Protein AF-A0A397EPQ2-F1 (afdb_monomer_lite)

Sequence (170 aa):
MNAVYVQVQGRLKLSKTKAWKLFLSDPTTRFKYESKCVTNRIGTISVLDAQFTVKCQAVLDAFPSVPPSRNIHMAMKTALSYIHTITPQTFSTLGEAYFSLVLPLLLVWPDADASSLVEAYVTLLAIVPRPRFVDEAFVSRVVDLLNTVDASYATSLVTLFPSEVPNVLK

pLDDT: mean 82.54, std 14.98, range [32.94, 96.94]

Radius of gyration: 20.19 Å; chains: 1; bounding box: 38×69×52 Å

Organism: Aphanomyces astaci (NCBI:txid112090)

Structure (mmCIF, N/CA/C/O backbone):
data_AF-A0A397EPQ2-F1
#
_entry.id   AF-A0A397EPQ2-F1
#
loop_
_atom_site.group_PDB
_atom_site.id
_atom_site.type_symbol
_atom_site.label_atom_id
_atom_site.label_alt_id
_atom_site.label_comp_id
_atom_site.label_asym_id
_atom_site.label_entity_id
_atom_site.label_seq_id
_atom_site.pdbx_PDB_ins_code
_atom_site.Cartn_x
_atom_site.Cartn_y
_atom_site.Cartn_z
_atom_site.occupancy
_atom_site.B_iso_or_equiv
_atom_site.auth_seq_id
_atom_site.auth_comp_id
_atom_site.auth_asym_id
_atom_site.auth_atom_id
_atom_site.pdbx_PDB_model_num
ATOM 1 N N . MET A 1 1 ? -8.619 -29.758 26.861 1.00 52.03 1 MET A N 1
ATOM 2 C CA . MET A 1 1 ? -9.351 -28.664 26.176 1.00 52.03 1 MET A CA 1
ATOM 3 C C . MET A 1 1 ? -8.496 -27.787 25.243 1.00 52.03 1 MET A C 1
ATOM 5 O O . MET A 1 1 ? -9.080 -27.115 24.407 1.00 52.03 1 MET A O 1
ATOM 9 N N . ASN A 1 2 ? -7.153 -27.825 25.274 1.00 60.16 2 ASN A N 1
ATOM 10 C CA . ASN A 1 2 ? -6.316 -26.902 24.478 1.00 60.16 2 ASN A CA 1
ATOM 11 C C . ASN A 1 2 ? -6.134 -27.248 22.986 1.00 60.16 2 ASN A C 1
ATOM 13 O O . ASN A 1 2 ? -6.030 -26.341 22.168 1.00 60.16 2 ASN A O 1
ATOM 17 N N . ALA A 1 3 ? -6.130 -28.526 22.593 1.00 55.72 3 ALA A N 1
ATOM 18 C CA . ALA A 1 3 ? -5.832 -28.902 21.203 1.00 55.72 3 ALA A CA 1
ATOM 19 C C . ALA A 1 3 ? -6.932 -28.479 20.209 1.00 55.72 3 ALA A C 1
ATOM 21 O O . ALA A 1 3 ? -6.640 -27.942 19.143 1.00 55.72 3 ALA A O 1
ATOM 22 N N . VAL A 1 4 ? -8.203 -28.648 20.588 1.00 59.84 4 VAL A N 1
ATOM 23 C CA . VAL A 1 4 ? -9.353 -28.286 19.741 1.00 59.84 4 VAL A CA 1
ATOM 24 C C . VAL A 1 4 ? -9.436 -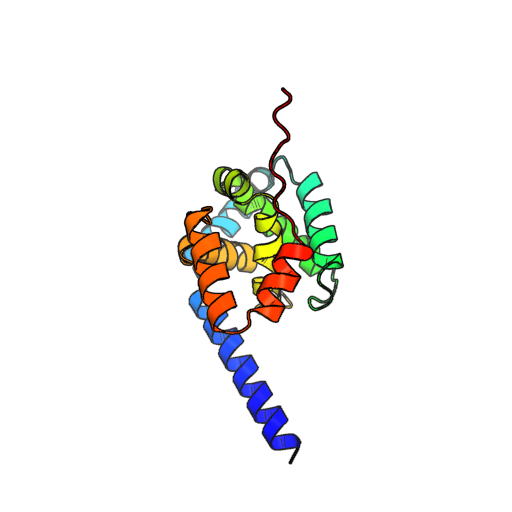26.770 19.554 1.00 59.84 4 VAL A C 1
ATOM 26 O O . VAL A 1 4 ? -9.664 -26.303 18.443 1.00 59.84 4 VAL A O 1
ATOM 29 N N . TYR A 1 5 ? -9.175 -25.991 20.607 1.00 50.09 5 TYR A N 1
ATOM 30 C CA . TYR A 1 5 ? -9.195 -24.531 20.530 1.00 50.09 5 TYR A CA 1
ATOM 31 C C . TYR A 1 5 ? -8.078 -23.990 19.628 1.00 50.09 5 TYR A C 1
ATOM 33 O O . TYR A 1 5 ? -8.338 -23.163 18.758 1.00 50.09 5 TYR A O 1
ATOM 41 N N . VAL A 1 6 ? -6.854 -24.518 19.753 1.00 60.81 6 VAL A N 1
ATOM 42 C CA . VAL A 1 6 ? -5.719 -24.148 18.887 1.00 60.81 6 VAL A CA 1
ATOM 43 C C . VAL A 1 6 ? -5.985 -24.528 17.427 1.00 60.81 6 VAL A C 1
ATOM 45 O O . VAL A 1 6 ? -5.704 -23.745 16.522 1.00 60.81 6 VAL A O 1
ATOM 48 N N . GLN A 1 7 ? -6.596 -25.688 17.178 1.00 51.53 7 GLN A N 1
ATOM 49 C CA . GLN A 1 7 ? -6.925 -26.146 15.828 1.00 51.53 7 GLN A CA 1
ATOM 50 C C . GLN A 1 7 ? -8.049 -25.317 15.182 1.00 51.53 7 GLN A C 1
ATOM 52 O O . GLN A 1 7 ? -7.978 -25.003 13.992 1.00 51.53 7 GLN A O 1
ATOM 57 N N . VAL A 1 8 ? -9.062 -24.911 15.954 1.00 56.16 8 VAL A N 1
ATOM 58 C CA . VAL A 1 8 ? -10.142 -24.024 15.492 1.00 56.16 8 VAL A CA 1
ATOM 59 C C . VAL A 1 8 ? -9.617 -22.606 15.241 1.00 56.16 8 VAL A C 1
ATOM 61 O O . VAL A 1 8 ? -9.881 -22.046 14.179 1.00 56.16 8 VAL A O 1
ATOM 64 N N . GLN A 1 9 ? -8.801 -22.053 16.144 1.00 54.59 9 GLN A N 1
ATOM 65 C CA . GLN A 1 9 ? -8.137 -20.755 15.961 1.00 54.59 9 GLN A CA 1
ATOM 66 C C . GLN A 1 9 ? -7.198 -20.762 14.745 1.00 54.59 9 GLN A C 1
ATOM 68 O O . GLN A 1 9 ? -7.219 -19.830 13.943 1.00 54.59 9 GLN A O 1
ATOM 73 N N . GLY A 1 10 ? -6.438 -21.843 14.542 1.00 58.75 10 GLY A N 1
ATOM 74 C CA . GLY A 1 10 ? -5.593 -22.032 13.363 1.00 58.75 10 GLY A CA 1
ATOM 75 C C . GLY A 1 10 ? -6.399 -22.063 12.061 1.00 58.75 10 GLY A C 1
ATOM 76 O O . GLY A 1 10 ? -6.058 -21.361 11.110 1.00 58.75 10 GLY A O 1
ATOM 77 N N . ARG A 1 11 ? -7.517 -22.802 12.024 1.00 52.69 11 ARG A N 1
ATOM 78 C CA . ARG A 1 11 ? -8.421 -22.851 10.858 1.00 52.69 11 ARG A CA 1
ATOM 79 C C . ARG A 1 11 ? -9.083 -21.503 10.565 1.00 52.69 11 ARG A C 1
ATOM 81 O O . ARG A 1 11 ? -9.160 -21.120 9.401 1.00 52.69 11 ARG A O 1
ATOM 88 N N . LEU A 1 12 ? -9.506 -20.771 11.596 1.00 55.53 12 LEU A N 1
ATOM 89 C CA . LEU A 1 12 ? -10.085 -19.429 11.462 1.00 55.53 12 LEU A CA 1
ATOM 90 C C . LEU A 1 12 ? -9.051 -18.390 11.008 1.00 55.53 12 LEU A C 1
ATOM 92 O O . LEU A 1 12 ? -9.370 -17.507 10.216 1.00 55.53 12 LEU A O 1
ATOM 96 N N . LYS A 1 13 ? -7.801 -18.487 11.471 1.00 58.72 13 LYS A N 1
ATOM 97 C CA . LYS A 1 13 ? -6.707 -17.618 11.015 1.00 58.72 13 LYS A CA 1
ATOM 98 C C . LYS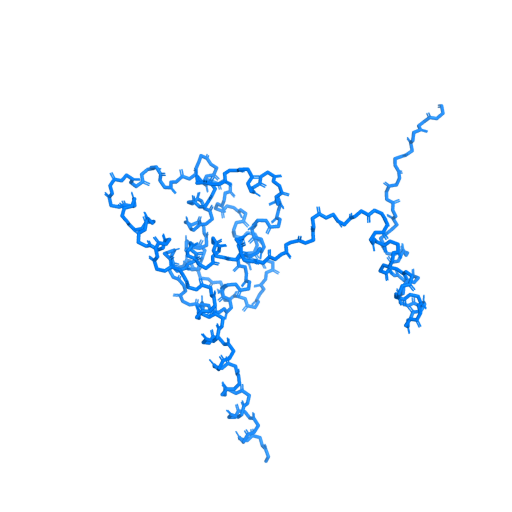 A 1 13 ? -6.378 -17.885 9.542 1.00 58.72 13 LYS A C 1
ATOM 100 O O . LYS A 1 13 ? -6.289 -16.947 8.757 1.00 58.72 13 LYS A O 1
ATOM 105 N N . LEU A 1 14 ? -6.308 -19.159 9.148 1.00 60.06 14 LEU A N 1
ATOM 106 C CA . LEU A 1 14 ? -6.077 -19.577 7.761 1.00 60.06 14 LEU A CA 1
ATOM 107 C C . LEU A 1 14 ? -7.221 -19.178 6.814 1.00 60.06 14 LEU A C 1
ATOM 109 O O . LEU A 1 14 ? -6.950 -18.798 5.674 1.00 60.06 14 LEU A O 1
ATOM 113 N N . SER A 1 15 ? -8.483 -19.239 7.256 1.00 65.75 15 SER A N 1
ATOM 114 C CA . SER A 1 15 ? -9.622 -18.817 6.429 1.00 65.75 15 SER A CA 1
ATOM 115 C C . SER A 1 15 ? -9.648 -17.302 6.222 1.00 65.75 15 SER A C 1
ATOM 117 O O . SER A 1 15 ? -9.864 -16.849 5.099 1.00 65.75 15 SER A O 1
ATOM 119 N N . LYS A 1 16 ? -9.332 -16.520 7.263 1.00 69.38 16 LYS A N 1
ATOM 120 C CA . LYS A 1 16 ? -9.242 -15.055 7.185 1.00 69.38 16 LYS A CA 1
ATOM 121 C C . LYS A 1 16 ? -8.132 -14.598 6.244 1.00 69.38 16 LYS A C 1
ATOM 123 O O . LYS A 1 16 ? -8.388 -13.767 5.380 1.00 69.38 16 LYS A O 1
ATOM 128 N N . THR A 1 17 ? -6.929 -15.166 6.350 1.00 81.50 17 THR A N 1
ATOM 129 C CA . THR A 1 17 ? -5.825 -14.830 5.437 1.00 81.50 17 THR A CA 1
ATOM 130 C C . THR A 1 17 ? -6.203 -15.121 3.986 1.00 81.50 17 THR A C 1
ATOM 132 O O . THR A 1 17 ? -6.014 -14.267 3.130 1.00 81.50 17 THR A O 1
ATOM 135 N N . LYS A 1 18 ? -6.798 -16.285 3.691 1.00 84.12 18 LYS A N 1
ATOM 136 C CA . LYS A 1 18 ? -7.229 -16.631 2.324 1.00 84.12 18 LYS A CA 1
ATOM 137 C C . LYS A 1 18 ? -8.305 -15.688 1.779 1.00 84.12 18 LYS A C 1
ATOM 139 O O . LYS A 1 18 ? -8.225 -15.314 0.614 1.00 84.12 18 LYS A O 1
ATOM 144 N N . ALA A 1 19 ? -9.267 -15.287 2.608 1.00 86.50 19 ALA A N 1
ATOM 145 C CA . ALA A 1 19 ? -10.302 -14.335 2.213 1.00 86.50 19 ALA A CA 1
ATOM 146 C C . ALA A 1 19 ? -9.707 -12.963 1.860 1.00 86.50 19 ALA A C 1
ATOM 148 O O . ALA A 1 19 ? -10.036 -12.411 0.815 1.00 86.50 19 ALA A O 1
ATOM 149 N N . TRP A 1 20 ? -8.773 -12.457 2.672 1.00 88.62 20 TRP A N 1
ATOM 150 C CA . TRP A 1 20 ? -8.065 -11.208 2.374 1.00 88.62 20 TRP A CA 1
ATOM 151 C C . TRP A 1 20 ? -7.222 -11.298 1.107 1.00 88.62 20 TRP A C 1
ATOM 153 O O . TRP A 1 20 ? -7.240 -10.365 0.310 1.00 88.62 20 TRP A O 1
ATOM 163 N N . LYS A 1 21 ? -6.534 -12.427 0.884 1.00 90.31 21 LYS A N 1
ATOM 164 C CA . LYS A 1 21 ? -5.798 -12.652 -0.365 1.00 90.31 21 LYS A CA 1
ATOM 165 C C . LYS A 1 21 ? -6.721 -12.563 -1.571 1.00 90.31 21 LYS A C 1
ATOM 167 O O . LYS A 1 21 ? -6.404 -11.838 -2.502 1.00 90.31 21 LYS A O 1
ATOM 172 N N . LEU A 1 22 ? -7.866 -13.242 -1.535 1.00 89.31 22 LEU A N 1
ATOM 173 C CA . LEU A 1 22 ? -8.844 -13.200 -2.622 1.00 89.31 22 LEU A CA 1
ATOM 174 C C . LEU A 1 22 ? -9.411 -11.788 -2.832 1.00 89.31 22 LEU A C 1
ATOM 176 O O . LEU A 1 22 ? -9.499 -11.335 -3.965 1.00 89.31 22 LEU A O 1
ATOM 180 N N . PHE A 1 23 ? -9.762 -11.094 -1.748 1.00 89.62 23 PHE A N 1
ATOM 181 C CA . PHE A 1 23 ? -10.348 -9.752 -1.793 1.00 89.62 23 PHE A CA 1
ATOM 182 C C . PHE A 1 23 ? -9.397 -8.691 -2.364 1.00 89.62 23 PHE A C 1
ATOM 184 O O . PHE A 1 23 ? -9.840 -7.765 -3.032 1.00 89.62 23 PHE A O 1
ATOM 191 N N . LEU A 1 24 ? -8.097 -8.823 -2.091 1.00 91.62 24 LEU A N 1
ATOM 192 C CA . LEU A 1 24 ? -7.068 -7.867 -2.507 1.00 91.62 24 LEU A CA 1
ATOM 193 C C . LEU A 1 24 ? -6.304 -8.303 -3.768 1.00 91.62 24 LEU A C 1
ATOM 195 O O . LEU A 1 24 ? -5.330 -7.650 -4.133 1.00 91.62 24 LEU A O 1
ATOM 199 N N . SER A 1 25 ? -6.702 -9.405 -4.408 1.00 89.38 25 SER A N 1
ATOM 200 C CA . SER A 1 25 ? -6.087 -9.846 -5.662 1.00 89.38 25 SER A CA 1
ATOM 201 C C . SER A 1 25 ? -6.671 -9.076 -6.848 1.00 89.38 25 SER A C 1
ATOM 203 O O . SER A 1 25 ? -7.881 -9.059 -7.058 1.00 89.38 25 SER A O 1
ATOM 205 N N . ASP A 1 26 ? -5.788 -8.522 -7.666 1.00 91.62 26 ASP A N 1
ATOM 206 C CA . ASP A 1 26 ? -6.045 -7.989 -8.998 1.00 91.62 26 ASP A CA 1
ATOM 207 C C . ASP A 1 26 ? -4.892 -8.414 -9.933 1.00 91.62 26 ASP A C 1
ATOM 209 O O . ASP A 1 26 ? -3.891 -7.694 -10.092 1.00 91.62 26 ASP A O 1
ATOM 213 N N . PRO A 1 27 ? -5.030 -9.574 -10.606 1.00 91.06 27 PRO A N 1
ATOM 214 C CA . PRO A 1 27 ? -3.998 -10.103 -11.492 1.00 91.06 27 PRO A CA 1
ATOM 215 C C . PRO A 1 27 ? -3.592 -9.129 -12.603 1.00 91.06 27 PRO A C 1
ATOM 217 O O . PRO A 1 27 ? -2.461 -9.177 -13.088 1.00 91.06 27 PRO A O 1
ATOM 220 N N . THR A 1 28 ? -4.488 -8.214 -12.989 1.00 94.00 28 THR A N 1
ATOM 221 C CA . THR A 1 28 ? -4.215 -7.197 -14.009 1.00 94.00 28 THR A CA 1
ATOM 222 C C . THR A 1 28 ? -3.153 -6.216 -13.529 1.00 94.00 28 THR A C 1
ATOM 224 O O . THR A 1 28 ? -2.231 -5.880 -14.276 1.00 94.00 28 THR A O 1
ATOM 227 N N . THR A 1 29 ? -3.260 -5.754 -12.282 1.00 93.50 29 THR A N 1
ATOM 228 C CA . THR A 1 29 ? -2.269 -4.862 -11.673 1.00 93.50 29 THR A CA 1
ATOM 229 C C . THR A 1 29 ? -0.928 -5.566 -11.511 1.00 93.50 29 THR A C 1
ATOM 231 O O . THR A 1 29 ? 0.102 -4.992 -11.877 1.00 93.50 29 THR A O 1
ATOM 234 N N . ARG A 1 30 ? -0.931 -6.826 -11.055 1.00 93.62 30 ARG A N 1
ATOM 235 C CA . ARG A 1 30 ? 0.295 -7.630 -10.957 1.00 93.62 30 ARG A CA 1
ATOM 236 C C . ARG A 1 30 ? 0.997 -7.752 -12.312 1.00 93.62 30 ARG A C 1
ATOM 238 O O . ARG A 1 30 ? 2.172 -7.411 -12.428 1.00 93.62 30 ARG A O 1
ATOM 245 N N . PHE A 1 31 ? 0.261 -8.150 -13.349 1.00 94.94 31 PHE A N 1
ATOM 246 C CA . PHE A 1 31 ? 0.807 -8.312 -14.696 1.00 94.94 31 PHE A CA 1
ATOM 247 C C . PHE A 1 31 ? 1.377 -7.003 -15.262 1.00 94.94 31 PHE A C 1
ATOM 249 O O . PHE A 1 31 ? 2.448 -6.998 -15.872 1.00 94.94 31 PHE A O 1
ATOM 256 N N . LYS A 1 32 ? 0.692 -5.871 -15.040 1.00 94.44 32 LYS A N 1
ATOM 257 C CA . LYS A 1 32 ? 1.175 -4.542 -15.455 1.00 94.44 32 LYS A CA 1
ATOM 258 C C . LYS A 1 32 ? 2.500 -4.182 -14.789 1.00 94.44 32 LYS A C 1
ATOM 260 O O . LYS A 1 32 ? 3.390 -3.661 -15.463 1.00 94.44 32 LYS A O 1
ATOM 265 N N . TYR A 1 33 ? 2.630 -4.447 -13.491 1.00 95.94 33 TYR A N 1
ATOM 266 C CA . TYR A 1 33 ? 3.869 -4.212 -12.756 1.00 95.94 33 TYR A CA 1
ATOM 267 C C . TYR A 1 33 ? 5.014 -5.072 -13.300 1.00 95.94 33 TYR A C 1
ATOM 269 O O . TYR A 1 33 ? 6.043 -4.532 -13.705 1.00 95.94 33 TYR A O 1
ATOM 277 N N . GLU A 1 34 ? 4.809 -6.386 -13.393 1.00 95.81 34 GLU A N 1
ATOM 278 C CA . GLU A 1 34 ? 5.831 -7.335 -13.848 1.00 95.81 34 GLU A CA 1
ATOM 279 C C . GLU A 1 34 ? 6.289 -7.040 -15.277 1.00 95.81 34 GLU A C 1
ATOM 281 O O . GLU A 1 34 ? 7.489 -6.959 -15.544 1.00 95.81 34 GLU A O 1
ATOM 286 N N . SER A 1 35 ? 5.341 -6.763 -16.178 1.00 95.31 35 SER A N 1
ATOM 287 C CA . SER A 1 35 ? 5.643 -6.347 -17.551 1.00 95.31 35 SER A CA 1
ATOM 288 C C . SER A 1 35 ? 6.517 -5.094 -17.570 1.00 95.31 35 SER A C 1
ATOM 290 O O . SER A 1 35 ? 7.507 -5.030 -18.298 1.00 95.31 35 SER A O 1
ATOM 292 N N . LYS A 1 36 ? 6.202 -4.103 -16.725 1.00 94.06 36 LYS A N 1
ATOM 293 C CA . LYS A 1 36 ? 6.964 -2.854 -16.662 1.00 94.06 36 LYS A CA 1
ATOM 294 C C . LYS A 1 36 ? 8.360 -3.051 -16.076 1.00 94.06 36 LYS A C 1
ATOM 296 O O . LYS A 1 36 ? 9.296 -2.414 -16.553 1.00 94.06 36 LYS A O 1
ATOM 301 N N . CYS A 1 37 ? 8.529 -3.957 -15.112 1.00 93.94 37 CYS A N 1
ATOM 302 C CA . CYS A 1 37 ? 9.848 -4.343 -14.611 1.00 93.94 37 CYS A CA 1
ATOM 303 C C . CYS A 1 37 ? 10.737 -4.940 -15.708 1.00 93.94 37 CYS A C 1
ATOM 305 O O . CYS A 1 37 ? 11.933 -4.650 -15.726 1.00 93.94 37 CYS A O 1
ATOM 307 N N . VAL A 1 38 ? 10.162 -5.728 -16.622 1.00 94.25 38 VAL A N 1
ATOM 308 C CA . VAL A 1 38 ? 10.889 -6.309 -17.762 1.00 94.25 38 VAL A CA 1
ATOM 309 C C . VAL A 1 38 ? 11.249 -5.237 -18.792 1.00 94.25 38 VAL A C 1
ATOM 311 O O . VAL A 1 38 ? 12.387 -5.184 -19.249 1.00 94.25 38 VAL A O 1
ATOM 314 N N . THR A 1 39 ? 10.308 -4.358 -19.146 1.00 93.62 39 THR A N 1
ATOM 315 C CA . THR A 1 39 ? 10.510 -3.394 -20.242 1.00 93.62 39 THR A CA 1
ATOM 316 C C . THR A 1 39 ? 11.273 -2.134 -19.834 1.00 93.62 39 THR A C 1
ATOM 318 O O . THR A 1 39 ? 11.995 -1.561 -20.642 1.00 93.62 39 THR A O 1
ATOM 321 N N . ASN A 1 40 ? 11.086 -1.648 -18.604 1.00 92.06 40 ASN A N 1
ATOM 322 C CA . ASN A 1 40 ? 11.719 -0.429 -18.101 1.00 92.06 40 ASN A CA 1
ATOM 323 C C . ASN A 1 40 ? 11.827 -0.465 -16.571 1.00 92.06 40 ASN A C 1
ATOM 325 O O . ASN A 1 40 ? 11.063 0.184 -15.852 1.00 92.06 40 ASN A O 1
ATOM 329 N N . ARG A 1 41 ? 12.823 -1.201 -16.076 1.00 89.81 41 ARG A N 1
ATOM 330 C CA . ARG A 1 41 ? 13.074 -1.338 -14.638 1.00 89.81 41 ARG A CA 1
ATOM 331 C C . ARG A 1 41 ? 13.300 0.003 -13.937 1.00 89.81 41 ARG A C 1
ATOM 333 O O . ARG A 1 41 ? 12.775 0.205 -12.848 1.00 89.81 41 ARG A O 1
ATOM 340 N N . ILE A 1 42 ? 14.045 0.926 -14.547 1.00 91.19 42 ILE A N 1
ATOM 341 C CA . ILE A 1 42 ? 14.341 2.238 -13.945 1.00 91.19 42 ILE A CA 1
ATOM 342 C C . ILE A 1 42 ? 13.047 3.033 -13.740 1.00 91.19 42 ILE A C 1
ATOM 344 O O . ILE A 1 42 ? 12.841 3.608 -12.677 1.00 91.19 42 ILE A O 1
ATOM 348 N N . GLY A 1 43 ? 12.119 2.972 -14.699 1.00 88.88 43 GLY A N 1
ATOM 349 C CA . GLY A 1 43 ? 10.803 3.607 -14.601 1.00 88.88 43 GLY A CA 1
ATOM 350 C C . GLY A 1 43 ? 9.852 2.994 -13.565 1.00 88.88 43 GLY A C 1
ATOM 351 O O . GLY A 1 43 ? 8.708 3.434 -13.479 1.00 88.88 43 GLY A O 1
ATOM 352 N N . THR A 1 44 ? 10.289 1.982 -12.807 1.00 91.94 44 THR A N 1
ATOM 353 C CA . THR A 1 44 ? 9.552 1.435 -11.653 1.00 91.94 44 THR A CA 1
ATOM 354 C C . THR A 1 44 ? 10.086 1.925 -10.308 1.00 91.94 44 THR A C 1
ATOM 356 O O . THR A 1 44 ? 9.518 1.595 -9.271 1.00 91.94 44 THR A O 1
ATOM 359 N N . ILE A 1 45 ? 11.170 2.703 -10.320 1.00 94.38 45 ILE A N 1
ATOM 360 C CA . ILE A 1 45 ? 11.846 3.191 -9.122 1.00 94.38 45 ILE A CA 1
ATOM 361 C C . ILE A 1 45 ? 11.457 4.651 -8.908 1.00 94.38 45 ILE A C 1
ATOM 363 O O . ILE A 1 45 ? 11.587 5.488 -9.801 1.00 94.38 45 ILE A O 1
ATOM 367 N N . SER A 1 46 ? 10.973 4.958 -7.709 1.00 95.38 46 SER A N 1
ATOM 368 C CA . SER A 1 46 ? 10.664 6.321 -7.298 1.00 95.38 46 SER A CA 1
ATOM 369 C C . SER A 1 46 ? 11.915 7.198 -7.271 1.00 95.38 46 SER A C 1
ATOM 371 O O . SER A 1 46 ? 12.979 6.777 -6.823 1.00 95.38 46 SER A O 1
ATOM 373 N N . VAL A 1 47 ? 11.761 8.477 -7.618 1.00 93.94 47 VAL A N 1
ATOM 374 C CA . VAL A 1 47 ? 12.791 9.503 -7.370 1.00 93.94 47 VAL A CA 1
ATOM 375 C C . VAL A 1 47 ? 13.116 9.667 -5.876 1.00 93.94 47 VAL A C 1
ATOM 377 O O . VAL A 1 47 ? 14.165 10.194 -5.525 1.00 93.94 47 VAL A O 1
ATOM 380 N N . LEU A 1 48 ? 12.238 9.181 -4.992 1.00 94.44 48 LEU A N 1
ATOM 381 C CA . LEU A 1 48 ? 12.397 9.193 -3.539 1.00 94.44 48 LEU A CA 1
ATOM 382 C C . LEU A 1 48 ? 12.873 7.839 -2.971 1.00 94.44 48 LEU A C 1
ATOM 384 O O . LEU A 1 48 ? 12.758 7.622 -1.768 1.00 94.44 48 LEU A O 1
ATOM 388 N N . ASP A 1 49 ? 13.405 6.911 -3.781 1.00 93.19 49 ASP A N 1
ATOM 389 C CA . ASP A 1 49 ? 13.724 5.533 -3.339 1.00 93.19 49 ASP A CA 1
ATOM 390 C C . ASP A 1 49 ? 14.635 5.467 -2.096 1.00 93.19 49 ASP A C 1
ATOM 392 O O . ASP A 1 49 ? 14.448 4.627 -1.210 1.00 93.19 49 ASP A O 1
ATOM 396 N N . ALA A 1 50 ? 15.587 6.398 -1.981 1.00 93.12 50 ALA A N 1
ATOM 397 C CA . ALA A 1 50 ? 16.446 6.514 -0.803 1.00 93.12 50 ALA A CA 1
ATOM 398 C C . ALA A 1 50 ? 15.639 6.835 0.469 1.00 93.12 50 ALA A C 1
ATOM 400 O O . ALA A 1 50 ? 15.830 6.197 1.503 1.00 93.12 50 ALA A O 1
ATOM 401 N N . GLN A 1 51 ? 14.679 7.763 0.384 1.00 93.56 51 GLN A N 1
ATOM 402 C CA . GLN A 1 51 ? 13.790 8.094 1.503 1.00 93.56 51 GLN A CA 1
ATOM 403 C C . GLN A 1 51 ? 12.878 6.915 1.845 1.00 93.56 51 GLN A C 1
ATOM 405 O O . GLN A 1 51 ? 12.685 6.600 3.018 1.00 93.56 51 GLN A O 1
ATOM 410 N N . PHE A 1 52 ? 12.370 6.216 0.826 1.00 94.81 52 PHE A N 1
ATOM 411 C CA . PHE A 1 52 ? 11.525 5.037 1.005 1.00 94.81 52 PHE A CA 1
ATOM 412 C C . PHE A 1 52 ? 12.284 3.930 1.734 1.00 94.81 52 PHE A C 1
ATOM 414 O O . PHE A 1 52 ? 11.716 3.286 2.609 1.00 94.81 52 PHE A O 1
ATOM 421 N N . THR A 1 53 ? 13.575 3.749 1.443 1.00 94.81 53 THR A N 1
ATOM 422 C CA . THR A 1 53 ? 14.430 2.783 2.149 1.00 94.81 53 THR A CA 1
ATOM 423 C C . THR A 1 53 ? 14.435 3.045 3.656 1.00 94.81 53 THR A C 1
ATOM 425 O O . THR A 1 53 ? 14.157 2.131 4.435 1.00 94.81 53 THR A O 1
ATOM 428 N N . VAL A 1 54 ? 14.699 4.293 4.058 1.00 94.94 54 VAL A N 1
ATOM 429 C CA . VAL A 1 54 ? 14.777 4.700 5.470 1.00 94.94 54 VAL A CA 1
ATOM 430 C C . VAL A 1 54 ? 13.408 4.610 6.146 1.00 94.94 54 VAL A C 1
ATOM 432 O O . VAL A 1 54 ? 13.284 4.025 7.218 1.00 94.94 54 VAL A O 1
ATOM 435 N N . LYS A 1 55 ? 12.359 5.134 5.501 1.00 94.81 55 LYS A N 1
ATOM 436 C CA . LYS A 1 55 ? 10.995 5.144 6.050 1.00 94.81 55 LYS A CA 1
ATOM 437 C C . LYS A 1 55 ? 10.415 3.742 6.211 1.00 94.81 55 LYS A C 1
ATOM 439 O O . LYS A 1 55 ? 9.815 3.459 7.241 1.00 94.81 55 LYS A O 1
ATOM 444 N N . CYS A 1 56 ? 10.630 2.848 5.243 1.00 94.31 56 CYS A N 1
ATOM 445 C CA . CYS A 1 56 ? 10.172 1.463 5.365 1.00 94.31 56 CYS A CA 1
ATOM 446 C C . CYS A 1 56 ? 10.851 0.750 6.535 1.00 94.31 56 CYS A C 1
ATOM 448 O O . CYS A 1 56 ? 10.181 0.024 7.261 1.00 94.31 56 CYS A O 1
ATOM 450 N N . GLN A 1 57 ? 12.153 0.979 6.743 1.00 93.12 57 GLN A N 1
ATOM 451 C CA . GLN A 1 57 ? 12.866 0.388 7.875 1.00 93.12 57 GLN A CA 1
ATOM 452 C C . GLN A 1 57 ? 12.304 0.902 9.205 1.00 93.12 57 GLN A C 1
ATOM 454 O O . GLN A 1 57 ? 11.916 0.098 10.042 1.00 93.12 57 GLN A O 1
ATOM 459 N N . ALA A 1 58 ? 12.152 2.223 9.352 1.00 93.00 58 ALA A N 1
ATOM 460 C CA . ALA A 1 58 ? 11.601 2.826 10.565 1.00 93.00 58 ALA A CA 1
ATOM 461 C C . ALA A 1 58 ? 10.188 2.309 10.897 1.00 93.00 58 ALA A C 1
ATOM 463 O O . ALA A 1 58 ? 9.869 2.057 12.057 1.00 93.00 58 ALA A O 1
ATOM 464 N N . VAL A 1 59 ? 9.346 2.116 9.877 1.00 92.12 59 VAL A N 1
ATOM 465 C CA . VAL A 1 59 ? 8.007 1.541 10.050 1.00 92.12 59 VAL A CA 1
ATOM 466 C C . VAL A 1 59 ? 8.075 0.068 10.450 1.00 92.12 59 VAL A C 1
ATOM 468 O O . VAL A 1 59 ? 7.310 -0.350 11.305 1.00 92.12 59 VAL A O 1
ATOM 471 N N . LEU A 1 60 ? 8.981 -0.737 9.897 1.00 90.75 60 LEU A N 1
ATOM 472 C CA . LEU A 1 60 ? 9.127 -2.130 10.336 1.00 90.75 60 LEU A CA 1
ATOM 473 C C . LEU A 1 60 ? 9.651 -2.224 11.775 1.00 90.75 60 LEU A C 1
ATOM 475 O O . LEU A 1 60 ? 9.128 -3.012 12.560 1.00 90.75 60 LEU A O 1
ATOM 479 N N . ASP A 1 61 ? 10.613 -1.378 12.144 1.00 90.62 61 ASP A N 1
ATOM 480 C CA . ASP A 1 61 ? 11.189 -1.339 13.493 1.00 90.62 61 ASP A CA 1
ATOM 481 C C . ASP A 1 61 ? 10.145 -0.956 14.554 1.00 90.62 61 ASP A C 1
ATOM 483 O O . ASP A 1 61 ? 10.154 -1.484 15.666 1.00 90.62 61 ASP A O 1
ATOM 487 N N . ALA A 1 62 ? 9.201 -0.078 14.201 1.00 89.75 62 ALA A N 1
ATOM 488 C CA . ALA A 1 62 ? 8.103 0.320 15.078 1.00 89.75 62 ALA A CA 1
ATOM 489 C C . ALA A 1 62 ? 7.010 -0.759 15.237 1.00 89.75 62 ALA A C 1
ATOM 491 O O . ALA A 1 62 ? 6.167 -0.645 16.129 1.00 89.75 62 ALA A O 1
ATOM 492 N N . PHE A 1 63 ? 6.998 -1.804 14.399 1.00 86.62 63 PHE A N 1
ATOM 493 C CA . PHE A 1 63 ? 5.939 -2.818 14.363 1.00 86.62 63 PHE A CA 1
ATOM 494 C C . PHE A 1 63 ? 6.492 -4.241 14.567 1.00 86.62 63 PHE A C 1
ATOM 496 O O . PHE A 1 63 ? 6.561 -5.033 13.624 1.00 86.62 63 PHE A O 1
ATOM 503 N N . PRO A 1 64 ? 6.772 -4.642 15.824 1.00 81.44 64 PRO A N 1
ATOM 504 C CA . PRO A 1 64 ? 7.449 -5.906 16.147 1.00 81.44 64 PRO A CA 1
ATOM 505 C C . PRO A 1 64 ? 6.648 -7.171 15.792 1.00 81.44 64 PRO A C 1
ATOM 507 O O . PRO A 1 64 ? 7.176 -8.278 15.835 1.00 81.44 64 PRO A O 1
ATOM 510 N N . SER A 1 65 ? 5.361 -7.030 15.451 1.00 80.81 65 SER A N 1
ATOM 511 C CA . SER A 1 65 ? 4.517 -8.146 14.996 1.00 80.81 65 SER A CA 1
ATOM 512 C C . SER A 1 65 ? 4.849 -8.617 13.577 1.00 80.81 65 SER A C 1
ATOM 514 O O . SER A 1 65 ? 4.449 -9.719 13.200 1.00 80.81 65 SER A O 1
ATOM 516 N N . VAL A 1 66 ? 5.555 -7.800 12.790 1.00 80.69 66 VAL A N 1
ATOM 517 C CA . VAL A 1 66 ? 6.101 -8.200 11.493 1.00 80.69 66 VAL A CA 1
ATOM 518 C C . VAL A 1 66 ? 7.550 -8.629 11.725 1.00 80.69 66 VAL A C 1
ATOM 520 O O . VAL A 1 66 ? 8.355 -7.808 12.161 1.00 80.69 66 VAL A O 1
ATOM 523 N N . PRO A 1 67 ? 7.913 -9.898 11.473 1.00 77.44 67 PRO A N 1
ATOM 524 C CA . PRO A 1 67 ? 9.275 -10.352 11.702 1.00 77.44 67 PRO A CA 1
ATOM 525 C C . PRO A 1 67 ? 10.239 -9.566 10.799 1.00 77.44 67 PRO A C 1
ATOM 527 O O . PRO A 1 67 ? 10.029 -9.519 9.583 1.00 77.44 67 PRO A O 1
ATOM 530 N N . PRO A 1 68 ? 11.297 -8.951 11.355 1.00 71.88 68 PRO A N 1
ATOM 531 C CA . PRO A 1 68 ? 12.233 -8.178 10.559 1.00 71.88 68 PRO A CA 1
ATOM 532 C C . PRO A 1 68 ? 12.984 -9.124 9.623 1.00 71.88 68 PRO A C 1
ATOM 534 O O . PRO A 1 68 ? 13.706 -10.023 10.053 1.00 71.88 68 PRO A O 1
ATOM 537 N N . SER A 1 69 ? 12.816 -8.927 8.319 1.00 85.75 69 SER A N 1
ATOM 538 C CA . SER A 1 69 ? 13.615 -9.617 7.315 1.00 85.75 69 SER A CA 1
ATOM 539 C C . SER A 1 69 ? 13.999 -8.659 6.200 1.00 85.75 69 SER A C 1
ATOM 541 O O . SER A 1 69 ? 13.211 -7.812 5.772 1.00 85.75 69 SER A O 1
ATOM 543 N N . ARG A 1 70 ? 15.221 -8.827 5.685 1.00 87.12 70 ARG A N 1
ATOM 544 C CA . ARG A 1 70 ? 15.701 -8.070 4.523 1.00 87.12 70 ARG A CA 1
ATOM 545 C C . ARG A 1 70 ? 14.763 -8.238 3.324 1.00 87.12 70 ARG A C 1
ATOM 547 O O . ARG A 1 70 ? 14.574 -7.296 2.564 1.00 87.12 70 ARG A O 1
ATOM 554 N N . ASN A 1 71 ? 14.162 -9.417 3.172 1.00 90.19 71 ASN A N 1
ATOM 555 C CA . ASN A 1 71 ? 13.233 -9.706 2.083 1.00 90.19 71 ASN A CA 1
ATOM 556 C C . ASN A 1 71 ? 11.946 -8.886 2.210 1.00 90.19 71 ASN A C 1
ATOM 558 O O . ASN A 1 71 ? 11.549 -8.249 1.239 1.00 90.19 71 ASN A O 1
ATOM 562 N N . ILE A 1 72 ? 11.352 -8.828 3.407 1.00 91.56 72 ILE A N 1
ATOM 563 C CA . ILE A 1 72 ? 10.156 -8.017 3.682 1.00 91.56 72 ILE A CA 1
ATOM 564 C C . ILE A 1 72 ? 10.451 -6.534 3.466 1.00 91.56 72 ILE A C 1
ATOM 566 O O . ILE A 1 72 ? 9.686 -5.853 2.786 1.00 91.56 72 ILE A O 1
ATOM 570 N N . HIS A 1 73 ? 11.578 -6.038 3.986 1.00 93.62 73 HIS A N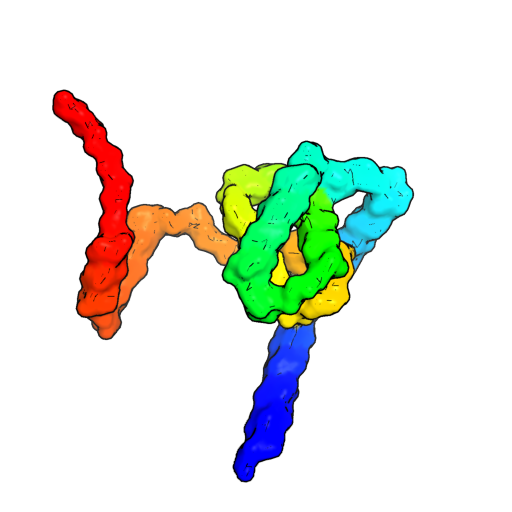 1
ATOM 571 C CA . HIS A 1 73 ? 11.983 -4.644 3.794 1.00 93.62 73 HIS A CA 1
ATOM 572 C C . HIS A 1 73 ? 12.131 -4.295 2.312 1.00 93.62 73 HIS A C 1
ATOM 574 O O . HIS A 1 73 ? 11.579 -3.295 1.854 1.00 93.62 73 HIS A O 1
ATOM 580 N N . MET A 1 74 ? 12.810 -5.148 1.542 1.00 94.62 74 MET A N 1
ATOM 581 C CA . MET A 1 74 ? 12.986 -4.943 0.106 1.00 94.62 74 MET A CA 1
ATOM 582 C C . MET A 1 74 ? 11.663 -5.030 -0.659 1.00 94.62 74 MET A C 1
ATOM 584 O O . MET A 1 74 ? 11.413 -4.175 -1.504 1.00 94.62 74 MET A O 1
ATOM 588 N N . ALA A 1 75 ? 10.802 -6.003 -0.352 1.00 94.81 75 ALA A N 1
ATOM 589 C CA . ALA A 1 75 ? 9.495 -6.146 -0.989 1.00 94.81 75 ALA A CA 1
ATOM 590 C C . ALA A 1 75 ? 8.598 -4.932 -0.711 1.00 94.81 75 ALA A C 1
ATOM 592 O O . ALA A 1 75 ? 8.046 -4.348 -1.646 1.00 94.81 75 ALA A O 1
ATOM 593 N N . MET A 1 76 ? 8.518 -4.504 0.554 1.00 95.44 76 MET A N 1
ATOM 594 C CA . MET A 1 76 ? 7.790 -3.307 0.981 1.00 95.44 76 MET A CA 1
ATOM 595 C C . MET A 1 76 ? 8.311 -2.065 0.259 1.00 95.44 76 MET A C 1
ATOM 597 O O . MET A 1 76 ? 7.529 -1.340 -0.356 1.00 95.44 76 MET A O 1
ATOM 601 N N . LYS A 1 77 ? 9.631 -1.844 0.273 1.00 96.25 77 LYS A N 1
ATOM 602 C CA . LYS A 1 77 ? 10.250 -0.700 -0.398 1.00 96.25 77 LYS A CA 1
ATOM 603 C C . LYS A 1 77 ? 9.939 -0.701 -1.889 1.00 96.25 77 LYS A C 1
ATOM 605 O O . LYS A 1 77 ? 9.479 0.307 -2.412 1.00 96.25 77 LYS A O 1
ATOM 610 N N . THR A 1 78 ? 10.194 -1.812 -2.577 1.00 96.19 78 THR A N 1
ATOM 611 C CA . THR A 1 78 ? 9.995 -1.915 -4.025 1.00 96.19 78 THR A CA 1
ATOM 612 C C . THR A 1 78 ? 8.535 -1.683 -4.402 1.00 96.19 78 THR A C 1
ATOM 614 O O . THR A 1 78 ? 8.274 -0.937 -5.345 1.00 96.19 78 THR A O 1
ATOM 617 N N . ALA A 1 79 ? 7.591 -2.251 -3.649 1.00 96.69 79 ALA A N 1
ATOM 618 C CA . ALA A 1 79 ? 6.173 -2.051 -3.907 1.00 96.69 79 ALA A CA 1
ATOM 619 C C . ALA A 1 79 ? 5.760 -0.589 -3.714 1.00 96.69 79 ALA A C 1
ATOM 621 O O . ALA A 1 79 ? 5.208 0.024 -4.625 1.00 96.69 79 ALA A O 1
ATOM 622 N N . LEU A 1 80 ? 6.090 0.001 -2.563 1.00 96.94 80 LEU A N 1
ATOM 623 C CA . LEU A 1 80 ? 5.753 1.390 -2.264 1.00 96.94 80 LEU A CA 1
ATOM 624 C C . LEU A 1 80 ? 6.414 2.364 -3.248 1.00 96.94 80 LEU A C 1
ATOM 626 O O . LEU A 1 80 ? 5.757 3.303 -3.701 1.00 96.94 80 LEU A O 1
ATOM 630 N N . SER A 1 81 ? 7.677 2.122 -3.609 1.00 96.44 81 SER A N 1
ATOM 631 C CA . SER A 1 81 ? 8.437 2.911 -4.586 1.00 96.44 81 SER A CA 1
ATOM 632 C C . SER A 1 81 ? 7.735 2.900 -5.945 1.00 96.44 81 SER A C 1
ATOM 634 O O . SER A 1 81 ? 7.454 3.964 -6.497 1.00 96.44 81 SER A O 1
ATOM 636 N N . TYR A 1 82 ? 7.325 1.725 -6.434 1.00 96.50 82 TYR A N 1
ATOM 637 C CA . TYR A 1 82 ? 6.569 1.619 -7.681 1.00 96.50 82 TYR A CA 1
ATOM 638 C C . TYR A 1 82 ? 5.205 2.313 -7.610 1.00 96.50 82 TYR A C 1
ATOM 640 O O . TYR A 1 82 ? 4.865 3.084 -8.506 1.00 96.50 82 TYR A O 1
ATOM 648 N N . ILE A 1 83 ? 4.434 2.098 -6.545 1.00 95.50 83 ILE A N 1
ATOM 649 C CA . ILE A 1 83 ? 3.098 2.698 -6.393 1.00 95.50 83 ILE A CA 1
ATOM 650 C C . ILE A 1 83 ? 3.185 4.229 -6.399 1.00 95.50 83 ILE A C 1
ATOM 652 O O . ILE A 1 83 ? 2.358 4.895 -7.025 1.00 95.50 83 ILE A O 1
ATOM 656 N N . HIS A 1 84 ? 4.242 4.794 -5.816 1.00 96.06 84 HIS A N 1
ATOM 657 C CA . HIS A 1 84 ? 4.500 6.228 -5.882 1.00 96.06 84 HIS A CA 1
ATOM 658 C C . HIS A 1 84 ? 4.742 6.696 -7.325 1.00 96.06 84 HIS A C 1
ATOM 660 O O . HIS A 1 84 ? 4.226 7.740 -7.714 1.00 96.06 84 HIS A O 1
ATOM 666 N N . THR A 1 85 ? 5.461 5.922 -8.151 1.00 94.94 85 THR A N 1
ATOM 667 C CA . THR A 1 85 ? 5.685 6.295 -9.564 1.00 94.94 85 THR A CA 1
ATOM 668 C C . THR A 1 85 ? 4.396 6.373 -10.380 1.00 94.94 85 THR A C 1
ATOM 670 O O . THR A 1 85 ? 4.294 7.214 -11.270 1.00 94.94 85 THR A O 1
ATOM 673 N N . ILE A 1 86 ? 3.409 5.517 -10.094 1.00 93.88 86 ILE A N 1
ATOM 674 C CA . ILE A 1 86 ? 2.146 5.476 -10.847 1.00 93.88 86 ILE A CA 1
ATOM 675 C C . ILE A 1 86 ? 1.053 6.358 -10.230 1.00 93.88 86 ILE A C 1
ATOM 677 O O . ILE A 1 86 ? 0.131 6.761 -10.934 1.00 93.88 86 ILE A O 1
ATOM 681 N N . THR A 1 87 ? 1.149 6.671 -8.934 1.00 91.25 87 THR A N 1
ATOM 682 C CA . THR A 1 87 ? 0.146 7.445 -8.183 1.00 91.25 87 THR A CA 1
ATOM 683 C C . THR A 1 87 ? 0.789 8.441 -7.201 1.00 91.25 87 THR A C 1
ATOM 685 O O . THR A 1 87 ? 0.548 8.372 -5.994 1.00 91.25 87 THR A O 1
ATOM 688 N N . PRO A 1 88 ? 1.582 9.421 -7.677 1.00 89.44 88 PRO A N 1
ATOM 689 C CA . PRO A 1 88 ? 2.302 10.349 -6.794 1.00 89.44 88 PRO A CA 1
ATOM 690 C C . PRO A 1 88 ? 1.358 11.189 -5.921 1.00 89.44 88 PRO A C 1
ATOM 692 O O . PRO A 1 88 ? 1.649 11.462 -4.761 1.00 89.44 88 PRO A O 1
ATOM 695 N N . GLN A 1 89 ? 0.172 11.514 -6.439 1.00 88.44 89 GLN A N 1
ATOM 696 C CA . GLN A 1 89 ? -0.837 12.297 -5.718 1.00 88.44 89 GLN A CA 1
ATOM 697 C C . GLN A 1 89 ? -1.302 11.592 -4.436 1.00 88.44 89 GLN A C 1
ATOM 699 O O . GLN A 1 89 ? -1.572 12.234 -3.425 1.00 88.44 89 GLN A O 1
ATOM 704 N N . THR A 1 90 ? -1.363 10.256 -4.457 1.00 86.94 90 THR A N 1
ATOM 705 C CA . THR A 1 90 ? -1.771 9.460 -3.297 1.00 86.94 90 THR A CA 1
ATOM 706 C C . THR A 1 90 ? -0.772 9.577 -2.154 1.00 86.94 90 THR A C 1
ATOM 708 O O . THR A 1 90 ? -1.180 9.606 -0.995 1.00 86.94 90 THR A O 1
ATOM 711 N N . PHE A 1 91 ? 0.518 9.705 -2.463 1.00 88.12 91 PHE A N 1
ATOM 712 C CA . PHE A 1 91 ? 1.539 9.969 -1.456 1.00 88.12 91 PHE A CA 1
ATOM 713 C C . PHE A 1 91 ? 1.344 11.347 -0.814 1.00 88.12 91 PHE A C 1
ATOM 715 O O . PHE A 1 91 ? 1.328 11.446 0.409 1.00 88.12 91 PHE A O 1
ATOM 722 N N . SER A 1 92 ? 1.091 12.387 -1.615 1.00 85.38 92 SER A N 1
ATOM 723 C CA . SER A 1 92 ? 0.806 13.735 -1.102 1.00 85.38 92 SER A CA 1
ATOM 724 C C . SER A 1 92 ? -0.436 13.783 -0.210 1.00 85.38 92 SER A C 1
ATOM 726 O O . SER A 1 92 ? -0.449 14.510 0.776 1.00 85.38 92 SER A O 1
ATOM 728 N N . THR A 1 93 ? -1.473 13.003 -0.528 1.00 85.44 93 THR A N 1
ATOM 729 C CA . THR A 1 93 ? -2.696 12.937 0.287 1.00 85.44 93 THR A CA 1
ATOM 730 C C . THR A 1 93 ? -2.509 12.147 1.582 1.00 85.44 93 THR A C 1
ATOM 732 O O . THR A 1 93 ? -3.067 12.521 2.608 1.00 85.44 93 THR A O 1
ATOM 735 N N . LEU A 1 94 ? -1.777 11.030 1.548 1.00 84.00 94 LEU A N 1
ATOM 736 C CA . LEU A 1 94 ? -1.666 10.123 2.698 1.00 84.00 94 LEU A CA 1
ATOM 737 C C . LEU A 1 94 ? -0.514 10.468 3.644 1.00 84.00 94 LEU A C 1
ATOM 739 O O . LEU A 1 94 ? -0.557 10.069 4.808 1.00 84.00 94 LEU A O 1
ATOM 743 N N . GLY A 1 95 ? 0.521 11.156 3.160 1.00 87.19 95 GLY A N 1
ATOM 744 C CA . GLY A 1 95 ? 1.719 11.453 3.939 1.00 87.19 95 GLY A CA 1
ATOM 745 C C . GLY A 1 95 ? 2.313 10.189 4.567 1.00 87.19 95 GLY A C 1
ATOM 746 O O . GLY A 1 95 ? 2.482 9.166 3.904 1.00 87.19 95 GLY A O 1
ATOM 747 N N . GLU A 1 96 ? 2.581 10.229 5.872 1.00 85.81 96 GLU A N 1
ATOM 748 C CA . GLU A 1 96 ? 3.170 9.103 6.612 1.00 85.81 96 GLU A CA 1
ATOM 749 C C . GLU A 1 96 ? 2.285 7.844 6.619 1.00 85.81 96 GLU A C 1
ATOM 751 O O . GLU A 1 96 ? 2.804 6.725 6.626 1.00 85.81 96 GLU A O 1
ATOM 756 N N . ALA A 1 97 ? 0.955 7.988 6.532 1.00 87.44 97 ALA A N 1
ATOM 757 C CA . ALA A 1 97 ? 0.046 6.839 6.493 1.00 87.44 97 ALA A CA 1
ATOM 758 C C . ALA A 1 97 ? 0.293 5.948 5.264 1.00 87.44 97 ALA A C 1
ATOM 760 O O . ALA A 1 97 ? 0.006 4.750 5.303 1.00 87.44 97 ALA A O 1
ATOM 761 N N . TYR A 1 98 ? 0.878 6.501 4.197 1.00 91.56 98 TYR A N 1
ATOM 762 C CA . TYR A 1 98 ? 1.294 5.746 3.020 1.00 91.56 98 TYR A CA 1
ATOM 763 C C . TYR A 1 98 ? 2.205 4.561 3.389 1.00 91.56 98 TYR A C 1
ATOM 765 O O . TYR A 1 98 ? 2.016 3.449 2.894 1.00 91.56 98 TYR A O 1
ATOM 773 N N . PHE A 1 99 ? 3.148 4.756 4.312 1.00 92.56 99 PHE A N 1
ATOM 774 C CA . PHE A 1 99 ? 4.065 3.693 4.723 1.00 92.56 99 PHE A CA 1
ATOM 775 C C . PHE A 1 99 ? 3.410 2.703 5.687 1.00 92.56 99 PHE A C 1
ATOM 777 O O . PHE A 1 99 ? 3.667 1.507 5.595 1.00 92.56 99 PHE A O 1
ATOM 784 N N . SER A 1 100 ? 2.523 3.162 6.568 1.00 91.19 100 SER A N 1
ATOM 785 C CA . SER A 1 100 ? 1.886 2.300 7.574 1.00 91.19 100 SER A CA 1
ATOM 786 C C . SER A 1 100 ? 0.819 1.368 6.991 1.00 91.19 100 SER A C 1
ATOM 788 O O . SER A 1 100 ? 0.613 0.265 7.494 1.00 91.19 100 SER A O 1
ATOM 790 N N . LEU A 1 101 ? 0.154 1.763 5.901 1.00 91.06 101 LEU A N 1
ATOM 791 C CA . LEU A 1 101 ? -0.929 0.977 5.292 1.00 91.06 101 LEU A CA 1
ATOM 792 C C . LEU A 1 101 ? -0.484 -0.363 4.689 1.00 91.06 101 LEU A C 1
ATOM 794 O O . LEU A 1 101 ? -1.326 -1.221 4.433 1.00 91.06 101 LEU A O 1
ATOM 798 N N . VAL A 1 102 ? 0.817 -0.573 4.475 1.00 91.31 102 VAL A N 1
ATOM 799 C CA . VAL A 1 102 ? 1.341 -1.858 3.986 1.00 91.31 102 VAL A CA 1
ATOM 800 C C . VAL A 1 102 ? 1.449 -2.904 5.101 1.00 91.31 102 VAL A C 1
ATOM 802 O O . VAL A 1 102 ? 1.447 -4.098 4.817 1.00 91.31 102 VAL A O 1
ATOM 805 N N . LEU A 1 103 ? 1.498 -2.491 6.372 1.00 91.25 103 LEU A N 1
ATOM 806 C CA . LEU A 1 103 ? 1.709 -3.401 7.503 1.00 91.25 103 LEU A CA 1
ATOM 807 C C . LEU A 1 103 ? 0.629 -4.488 7.615 1.00 91.25 103 LEU A C 1
ATOM 809 O O . LEU A 1 103 ? 0.992 -5.659 7.743 1.00 91.25 103 LEU A O 1
ATOM 813 N N . PRO A 1 104 ? -0.682 -4.184 7.498 1.00 89.38 104 PRO A N 1
ATOM 814 C CA . PRO A 1 104 ? -1.703 -5.228 7.482 1.00 89.38 104 PRO A CA 1
ATOM 815 C C . PRO A 1 104 ? -1.532 -6.211 6.317 1.00 89.38 104 PRO A C 1
ATOM 817 O O . PRO A 1 104 ? -1.848 -7.389 6.465 1.00 89.38 104 PRO A O 1
ATOM 820 N N . LEU A 1 105 ? -0.996 -5.760 5.176 1.00 91.81 105 LEU A N 1
ATOM 821 C CA . LEU A 1 105 ? -0.731 -6.626 4.024 1.00 91.81 105 LEU A CA 1
ATOM 822 C C . LEU A 1 105 ? 0.401 -7.609 4.327 1.00 91.81 105 LEU A C 1
ATOM 824 O O . LEU A 1 105 ? 0.281 -8.788 4.013 1.00 91.81 105 LEU A O 1
ATOM 828 N N . LEU A 1 106 ? 1.452 -7.169 5.020 1.00 91.00 106 LEU A N 1
ATOM 829 C CA . LEU A 1 106 ? 2.549 -8.041 5.456 1.00 91.00 106 LEU A CA 1
ATOM 830 C C . LEU A 1 106 ? 2.087 -9.123 6.448 1.00 91.00 106 LEU A C 1
ATOM 832 O O . LEU A 1 106 ? 2.644 -10.216 6.478 1.00 91.00 106 LEU A O 1
ATOM 836 N N . LEU A 1 107 ? 1.019 -8.877 7.212 1.00 88.00 107 LEU A N 1
ATOM 837 C CA . LEU A 1 107 ? 0.403 -9.908 8.059 1.00 88.00 107 LEU A CA 1
ATOM 838 C C . LEU A 1 107 ? -0.406 -10.940 7.251 1.00 88.00 107 LEU A C 1
ATOM 840 O O . LEU A 1 107 ? -0.556 -12.086 7.682 1.00 88.00 107 LEU A O 1
ATOM 844 N N . VAL A 1 108 ? -0.935 -10.554 6.085 1.00 87.94 108 VAL A N 1
ATOM 845 C CA . VAL A 1 108 ? -1.654 -11.452 5.163 1.00 87.94 108 VAL A CA 1
ATOM 846 C C . VAL A 1 108 ? -0.676 -12.223 4.260 1.00 87.94 108 VAL A C 1
ATOM 848 O O . VAL A 1 108 ? -0.914 -13.395 3.945 1.00 87.94 108 VAL A O 1
ATOM 851 N N . TRP A 1 109 ? 0.453 -11.610 3.896 1.00 88.00 109 TRP A N 1
ATOM 852 C CA . TRP A 1 109 ? 1.561 -12.220 3.158 1.00 88.00 109 TRP A CA 1
ATOM 853 C C . TRP A 1 109 ? 2.886 -12.087 3.936 1.00 88.00 109 TRP A C 1
ATOM 855 O O . TRP A 1 109 ? 3.673 -11.190 3.651 1.00 88.00 109 TRP A O 1
ATOM 865 N N . PRO A 1 110 ? 3.173 -12.998 4.882 1.00 81.12 110 PRO A N 1
ATOM 866 C CA . PRO A 1 110 ? 4.426 -12.971 5.646 1.00 81.12 110 PRO A CA 1
ATOM 867 C C . PRO A 1 110 ? 5.679 -13.117 4.768 1.00 81.12 110 PRO A C 1
ATOM 869 O O . PRO A 1 110 ? 6.705 -12.512 5.053 1.00 81.12 110 PRO A O 1
ATOM 872 N N . ASP A 1 111 ? 5.562 -13.864 3.667 1.00 84.12 111 ASP A N 1
ATOM 873 C CA . ASP A 1 111 ? 6.617 -14.084 2.670 1.00 84.12 111 ASP A CA 1
ATOM 874 C C . ASP A 1 111 ? 6.314 -13.331 1.362 1.00 84.12 111 ASP A C 1
ATOM 876 O O . ASP A 1 111 ? 6.444 -13.880 0.268 1.00 84.12 111 ASP A O 1
ATOM 880 N N . ALA A 1 112 ? 5.795 -12.102 1.459 1.00 83.31 112 ALA A N 1
ATOM 881 C CA . ALA A 1 112 ? 5.388 -11.347 0.278 1.00 83.31 112 ALA A CA 1
ATOM 882 C C . ALA A 1 112 ? 6.570 -11.002 -0.636 1.00 83.31 112 ALA A C 1
ATOM 884 O O . ALA A 1 112 ? 7.613 -10.526 -0.183 1.00 83.31 112 ALA A O 1
ATOM 885 N N . ASP A 1 113 ? 6.351 -11.135 -1.941 1.00 92.56 113 ASP A N 1
ATOM 886 C CA . ASP A 1 113 ? 7.163 -10.477 -2.955 1.00 92.56 113 ASP A CA 1
ATOM 887 C C . ASP A 1 113 ? 6.609 -9.080 -3.286 1.00 92.56 113 ASP A C 1
ATOM 889 O O . ASP A 1 113 ? 5.495 -8.700 -2.907 1.00 92.56 113 ASP A O 1
ATOM 893 N N . ALA A 1 114 ? 7.409 -8.291 -4.006 1.00 94.38 114 ALA A N 1
ATOM 894 C CA . ALA A 1 114 ? 7.006 -6.953 -4.420 1.00 94.38 114 ALA A CA 1
ATOM 895 C C . ALA A 1 114 ? 5.747 -6.983 -5.304 1.00 94.38 114 ALA A C 1
ATOM 897 O O . ALA A 1 114 ? 4.860 -6.160 -5.107 1.00 94.38 114 ALA A O 1
ATOM 898 N N . SER A 1 115 ? 5.633 -7.948 -6.223 1.00 95.25 115 SER A N 1
ATOM 899 C CA . SER A 1 115 ? 4.480 -8.103 -7.122 1.00 95.25 115 SER A CA 1
ATOM 900 C C . SER A 1 115 ? 3.156 -8.227 -6.366 1.00 95.25 115 SER A C 1
ATOM 902 O O . SER A 1 115 ? 2.177 -7.551 -6.687 1.00 95.25 115 SER A O 1
ATOM 904 N N . SER A 1 116 ? 3.127 -9.072 -5.339 1.00 93.88 116 SER A N 1
ATOM 905 C CA . SER A 1 116 ? 1.949 -9.320 -4.510 1.00 93.88 116 SER A CA 1
ATOM 906 C C . SER A 1 116 ? 1.610 -8.117 -3.640 1.00 93.88 116 SER A C 1
ATOM 908 O O . SER A 1 116 ? 0.435 -7.801 -3.473 1.00 93.8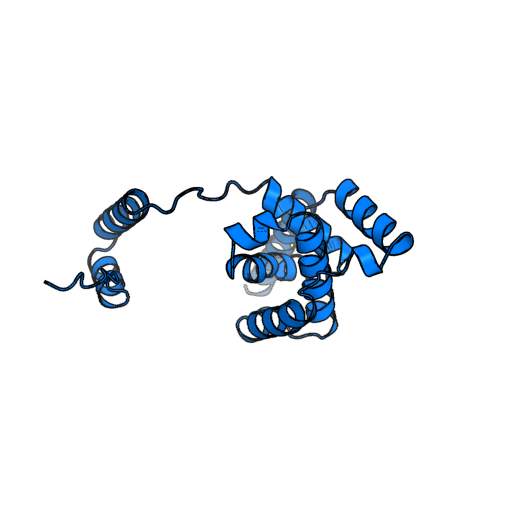8 116 SER A O 1
ATOM 910 N N . LEU A 1 117 ? 2.616 -7.407 -3.118 1.00 95.56 117 LEU A N 1
ATOM 911 C CA . LEU A 1 117 ? 2.378 -6.174 -2.366 1.00 95.56 117 LEU A CA 1
ATOM 912 C C . LEU A 1 117 ? 1.894 -5.031 -3.257 1.00 95.56 117 LEU A C 1
ATOM 914 O O . LEU A 1 117 ? 1.021 -4.284 -2.829 1.00 95.56 117 LEU A O 1
ATOM 918 N N . VAL A 1 118 ? 2.408 -4.901 -4.485 1.00 96.75 118 VAL A N 1
ATOM 919 C CA . VAL A 1 118 ? 1.924 -3.906 -5.453 1.00 96.75 118 VAL A CA 1
ATOM 920 C C . VAL A 1 118 ? 0.445 -4.119 -5.736 1.00 96.75 118 VAL A C 1
ATOM 922 O O . VAL A 1 118 ? -0.349 -3.194 -5.591 1.00 96.75 11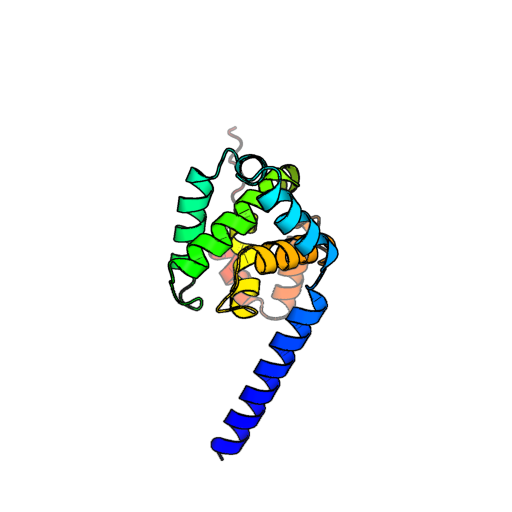8 VAL A O 1
ATOM 925 N N . GLU A 1 119 ? 0.073 -5.346 -6.090 1.00 95.75 119 GLU A N 1
ATOM 926 C CA . GLU A 1 119 ? -1.313 -5.731 -6.344 1.00 95.75 119 GLU A CA 1
ATOM 927 C C . GLU A 1 119 ? -2.215 -5.450 -5.137 1.00 95.75 119 GLU A C 1
ATOM 929 O O . GLU A 1 119 ? -3.205 -4.723 -5.256 1.00 95.75 119 GLU A O 1
ATOM 934 N N . ALA A 1 120 ? -1.852 -5.980 -3.967 1.00 94.69 120 ALA A N 1
ATOM 935 C CA . ALA A 1 120 ? -2.679 -5.869 -2.775 1.00 94.69 120 ALA A CA 1
ATOM 936 C C . ALA A 1 120 ? -2.829 -4.416 -2.316 1.00 94.69 120 ALA A C 1
ATOM 938 O O . ALA A 1 120 ? -3.915 -4.001 -1.912 1.00 94.69 120 ALA A O 1
ATOM 939 N N . TYR A 1 121 ? -1.759 -3.625 -2.398 1.00 95.25 121 TYR A N 1
ATOM 940 C CA . TYR A 1 121 ? -1.781 -2.234 -1.972 1.00 95.25 121 TYR A CA 1
ATOM 941 C C . TYR A 1 121 ? -2.586 -1.371 -2.942 1.00 95.25 121 TYR A C 1
ATOM 943 O O . TYR A 1 121 ? -3.452 -0.630 -2.495 1.00 95.25 121 TYR A O 1
ATOM 951 N N . VAL A 1 122 ? -2.387 -1.490 -4.259 1.00 94.50 122 VAL A N 1
ATOM 952 C CA . VAL A 1 122 ? -3.200 -0.753 -5.248 1.00 94.50 122 VAL A CA 1
ATOM 953 C C . VAL A 1 122 ? -4.684 -1.078 -5.079 1.00 94.50 122 VAL A C 1
ATOM 955 O O . VAL A 1 122 ? -5.513 -0.167 -5.038 1.00 94.50 122 VAL A O 1
ATOM 958 N N . THR A 1 123 ? -5.011 -2.356 -4.890 1.00 92.62 123 THR A N 1
ATOM 959 C CA . THR A 1 123 ? -6.385 -2.807 -4.644 1.00 92.62 123 THR A CA 1
ATOM 960 C C . THR A 1 123 ? -6.943 -2.226 -3.344 1.00 92.62 123 THR A C 1
ATOM 962 O O . THR A 1 123 ? -8.064 -1.718 -3.323 1.00 92.62 123 THR A O 1
ATOM 965 N N . LEU A 1 124 ? -6.145 -2.198 -2.271 1.00 92.00 124 LEU A N 1
ATOM 966 C CA . LEU A 1 124 ? -6.510 -1.557 -1.006 1.00 92.00 124 LEU A CA 1
ATOM 967 C C . LEU A 1 124 ? -6.839 -0.069 -1.199 1.00 92.00 124 LEU A C 1
ATOM 969 O O . LEU A 1 124 ? -7.853 0.403 -0.686 1.00 92.00 124 LEU A O 1
ATOM 973 N N . LEU A 1 125 ? -6.008 0.669 -1.945 1.00 89.62 125 LEU A N 1
ATOM 974 C CA . LEU A 1 125 ? -6.231 2.095 -2.203 1.00 89.62 125 LEU A CA 1
ATOM 975 C C . LEU A 1 125 ? -7.496 2.358 -3.028 1.00 89.62 125 LEU A C 1
ATOM 977 O O . LEU A 1 125 ? -8.097 3.420 -2.866 1.00 89.62 125 LEU A O 1
ATOM 981 N N . ALA A 1 126 ? -7.857 1.433 -3.920 1.00 87.56 126 ALA A N 1
ATOM 982 C CA . ALA A 1 126 ? -8.999 1.565 -4.815 1.00 87.56 126 ALA A CA 1
ATOM 983 C C . ALA A 1 126 ? -10.327 1.175 -4.148 1.00 87.56 126 ALA A C 1
ATOM 985 O O . ALA A 1 126 ? -11.337 1.843 -4.364 1.00 87.56 126 ALA A O 1
ATOM 986 N N . ILE A 1 127 ? -10.333 0.098 -3.356 1.00 79.88 127 ILE A N 1
ATOM 987 C CA . ILE A 1 127 ? -11.566 -0.500 -2.831 1.00 79.88 127 ILE A CA 1
ATOM 988 C C . ILE A 1 127 ? -11.965 0.088 -1.480 1.00 79.88 127 ILE A C 1
ATOM 990 O O . ILE A 1 127 ? -13.156 0.262 -1.227 1.00 79.88 127 ILE A O 1
ATOM 994 N N . VAL A 1 128 ? -11.010 0.371 -0.588 1.00 68.44 128 VAL A N 1
ATOM 995 C CA . VAL A 1 128 ? -11.358 0.767 0.781 1.00 68.44 128 VAL A CA 1
ATOM 996 C C . VAL A 1 128 ? -11.879 2.205 0.778 1.00 68.44 128 VAL A C 1
ATOM 998 O O . VAL A 1 128 ? -11.107 3.125 0.483 1.00 68.44 128 VAL A O 1
ATOM 1001 N N . PRO A 1 129 ? -13.161 2.438 1.138 1.00 64.38 129 PRO A N 1
ATOM 1002 C CA . PRO A 1 129 ? -13.681 3.784 1.302 1.00 64.38 129 PRO A CA 1
ATOM 1003 C C . PRO A 1 129 ? -12.883 4.440 2.419 1.00 64.38 129 PRO A C 1
ATOM 1005 O O . PRO A 1 129 ? -12.986 4.058 3.586 1.00 64.38 129 PRO A O 1
ATOM 1008 N N . ARG A 1 130 ? -12.034 5.402 2.067 1.00 65.56 130 ARG A N 1
ATOM 1009 C CA . ARG A 1 130 ? -11.306 6.155 3.079 1.00 65.56 130 ARG A CA 1
ATOM 1010 C C . ARG A 1 130 ? -12.217 7.226 3.656 1.00 65.56 130 ARG A C 1
ATOM 1012 O O . ARG A 1 130 ? -12.902 7.884 2.867 1.00 65.56 130 ARG A O 1
ATOM 1019 N N . PRO A 1 131 ? -12.225 7.430 4.986 1.00 59.31 131 PRO A N 1
ATOM 1020 C CA . PRO A 1 131 ? -12.847 8.603 5.576 1.00 59.31 131 PRO A CA 1
ATOM 1021 C C . PRO A 1 131 ? -12.240 9.826 4.892 1.00 59.31 131 PRO A C 1
ATOM 1023 O O . PRO A 1 131 ? -11.053 10.104 5.041 1.00 59.31 131 PRO A O 1
ATOM 1026 N N . ARG A 1 132 ? -13.026 10.482 4.034 1.00 57.72 132 ARG A N 1
ATOM 1027 C CA . ARG A 1 132 ? -12.517 11.571 3.191 1.00 57.72 132 ARG A CA 1
ATOM 1028 C C . ARG A 1 132 ? -12.241 12.826 4.012 1.00 57.72 132 ARG A C 1
ATOM 1030 O O . ARG A 1 132 ? -11.451 13.652 3.579 1.00 57.72 132 ARG A O 1
ATOM 1037 N N . PHE A 1 133 ? -12.858 12.924 5.190 1.00 54.06 133 PHE A N 1
ATOM 1038 C CA . PHE A 1 1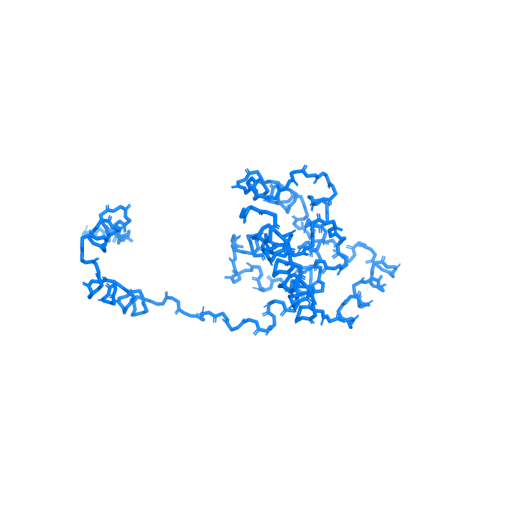33 ? -12.748 14.052 6.098 1.00 54.06 133 PHE A CA 1
ATOM 1039 C C . PHE A 1 133 ? -12.921 13.552 7.534 1.00 54.06 133 PHE A C 1
ATOM 1041 O O . PHE A 1 133 ? -14.009 13.140 7.934 1.00 54.06 133 PHE A O 1
ATOM 1048 N N . VAL A 1 134 ? -11.827 13.558 8.291 1.00 61.91 134 VAL A N 1
ATOM 1049 C CA . VAL A 1 134 ? -11.875 13.651 9.753 1.00 61.91 134 VAL A CA 1
ATOM 1050 C C . VAL A 1 134 ? -11.900 15.151 10.031 1.00 61.91 134 VAL A C 1
ATOM 1052 O O . VAL A 1 134 ? -10.869 15.758 10.292 1.00 61.91 134 VAL A O 1
ATOM 1055 N N . ASP A 1 135 ? -13.048 15.780 9.788 1.00 67.38 135 ASP A N 1
ATOM 1056 C CA . ASP A 1 135 ? -13.252 17.184 10.134 1.00 67.38 135 ASP A CA 1
ATOM 1057 C C . ASP A 1 135 ? -13.518 17.314 11.640 1.00 67.38 135 ASP A C 1
ATOM 1059 O O . ASP A 1 135 ? -13.807 16.325 12.323 1.00 67.38 135 ASP A O 1
ATOM 1063 N N . GLU A 1 136 ? -13.432 18.533 12.176 1.00 71.06 136 GLU A N 1
ATOM 1064 C CA . GLU A 1 136 ? -13.747 18.782 13.589 1.00 71.06 136 GLU A CA 1
ATOM 1065 C C . GLU A 1 136 ? -15.144 18.264 13.954 1.00 71.06 136 GLU A C 1
ATOM 1067 O O . GLU A 1 136 ? -15.350 17.751 15.050 1.00 71.06 136 GLU A O 1
ATOM 1072 N N . ALA A 1 137 ? -16.091 18.299 13.011 1.00 76.44 137 ALA A N 1
ATOM 1073 C CA . ALA A 1 137 ? -17.430 17.763 13.209 1.00 76.44 137 ALA A CA 1
ATOM 1074 C C . ALA A 1 137 ? -17.441 16.232 13.375 1.00 76.44 137 ALA A C 1
ATOM 1076 O O . ALA A 1 137 ? -18.189 15.708 14.199 1.00 76.44 137 ALA A O 1
ATOM 1077 N N . PHE A 1 138 ? -16.638 15.486 12.612 1.00 77.00 138 PHE A N 1
ATOM 1078 C CA . PHE A 1 138 ? -16.467 14.044 12.781 1.00 77.00 138 PHE A CA 1
ATOM 1079 C C . PHE A 1 138 ? -15.789 13.723 14.107 1.00 77.00 138 PHE A C 1
ATOM 1081 O O . PHE A 1 138 ? -16.268 12.841 14.819 1.00 77.00 138 PHE A O 1
ATOM 1088 N N . VAL A 1 139 ? -14.728 14.453 14.462 1.00 77.12 139 VAL A N 1
ATOM 1089 C CA . VAL A 1 139 ? -14.046 14.285 15.753 1.00 77.12 139 VAL A CA 1
ATOM 1090 C C . VAL A 1 139 ? -15.014 14.557 16.903 1.00 77.12 139 VAL A C 1
ATOM 1092 O O . VAL A 1 139 ? -15.127 13.718 17.792 1.00 77.12 139 VAL A O 1
ATOM 1095 N N . SER A 1 140 ? -15.784 15.648 16.843 1.00 78.50 140 SER A N 1
ATOM 1096 C CA . SER A 1 140 ? -16.813 15.979 17.836 1.00 78.50 140 SER A CA 1
ATOM 1097 C C . SER A 1 140 ? -17.832 14.855 17.970 1.00 78.50 140 SER A C 1
ATOM 1099 O O . SER A 1 140 ? -18.054 14.382 19.074 1.00 78.50 140 SER A O 1
ATOM 1101 N N . ARG A 1 141 ? -18.376 14.330 16.859 1.00 82.50 141 ARG A N 1
ATOM 1102 C CA . ARG A 1 141 ? -19.325 13.200 16.905 1.00 82.50 141 ARG A CA 1
ATOM 1103 C C . ARG A 1 141 ? -18.733 11.954 17.561 1.00 82.50 141 ARG A C 1
ATOM 1105 O O . ARG A 1 141 ? -19.441 11.242 18.268 1.00 82.50 141 ARG A O 1
ATOM 1112 N N . VAL A 1 142 ? -17.458 11.662 17.306 1.00 81.31 142 VAL A N 1
ATOM 1113 C CA . VAL A 1 142 ? -16.765 10.519 17.914 1.00 81.31 142 VAL A CA 1
ATOM 1114 C C . VAL A 1 142 ? -16.559 10.748 19.410 1.00 81.31 142 VAL A C 1
ATOM 1116 O O . VAL A 1 142 ? -16.832 9.840 20.189 1.00 81.31 142 VAL A O 1
ATOM 1119 N N . VAL A 1 143 ? -16.143 11.950 19.818 1.00 81.19 143 VAL A N 1
ATOM 1120 C CA . VAL A 1 143 ? -15.978 12.333 21.230 1.00 81.19 143 VAL A CA 1
ATOM 1121 C C . VAL A 1 143 ? -17.317 12.322 21.968 1.00 81.19 143 VAL A C 1
ATOM 1123 O O . VAL A 1 143 ? -17.394 11.772 23.062 1.00 81.19 143 VAL A O 1
ATOM 1126 N N . ASP A 1 144 ? -18.383 12.843 21.363 1.00 83.44 144 ASP A N 1
ATOM 1127 C CA . ASP A 1 144 ? -19.738 12.823 21.919 1.00 83.44 144 ASP A CA 1
ATOM 1128 C C . ASP A 1 144 ? -20.212 11.385 22.132 1.00 83.44 144 ASP A C 1
ATOM 1130 O O . ASP A 1 144 ? -20.679 11.035 23.214 1.00 83.44 144 ASP A O 1
ATOM 1134 N N . LEU A 1 145 ? -20.014 10.515 21.137 1.00 85.50 145 LEU A N 1
ATOM 1135 C CA . LEU A 1 145 ? -20.339 9.098 21.264 1.00 85.50 145 LEU A CA 1
ATOM 1136 C C . LEU A 1 145 ? -19.503 8.424 22.362 1.00 85.50 145 LEU A C 1
ATOM 1138 O O . LEU A 1 145 ? -20.049 7.685 23.178 1.00 85.50 145 LEU A O 1
ATOM 1142 N N . LEU A 1 146 ? -18.201 8.704 22.431 1.00 84.19 146 LEU A N 1
ATOM 1143 C CA . LEU A 1 146 ? -17.322 8.216 23.496 1.00 84.19 146 LEU A CA 1
ATOM 1144 C C . LEU A 1 146 ? -17.792 8.681 24.876 1.00 84.19 146 LEU A C 1
ATOM 1146 O O . LEU A 1 146 ? -17.837 7.863 25.787 1.00 84.19 146 LEU A O 1
ATOM 1150 N N . ASN A 1 147 ? -18.224 9.934 25.020 1.00 83.38 147 ASN A N 1
ATOM 1151 C CA . ASN A 1 147 ? -18.782 10.460 26.265 1.00 83.38 147 ASN A CA 1
ATOM 1152 C C . ASN A 1 147 ? -20.054 9.719 26.698 1.00 83.38 147 ASN A C 1
ATOM 1154 O O . ASN A 1 147 ? -20.274 9.548 27.896 1.00 83.38 147 ASN A O 1
ATOM 1158 N N . THR A 1 148 ? -20.876 9.243 25.753 1.00 88.94 148 THR A N 1
ATOM 1159 C CA . THR A 1 148 ? -22.059 8.426 26.092 1.00 88.94 148 THR A CA 1
ATOM 1160 C C . THR A 1 148 ? -21.717 7.016 26.575 1.00 88.94 148 THR A C 1
ATOM 1162 O O . THR A 1 148 ? -22.524 6.405 27.272 1.00 88.94 148 THR A O 1
ATOM 1165 N N . VAL A 1 149 ? -20.540 6.494 26.215 1.00 89.12 149 VAL A N 1
ATOM 1166 C CA . VAL A 1 149 ? -20.101 5.131 26.558 1.00 89.12 149 VAL A CA 1
ATOM 1167 C C . VAL A 1 149 ? -19.202 5.129 27.796 1.00 89.12 149 VAL A C 1
ATOM 1169 O O . VAL A 1 149 ? -19.409 4.323 28.698 1.00 89.12 149 VAL A O 1
ATOM 1172 N N . ASP A 1 150 ? -18.213 6.023 27.842 1.00 87.19 150 ASP A N 1
ATOM 1173 C CA . ASP A 1 150 ? -17.259 6.185 28.939 1.00 87.19 150 ASP A CA 1
ATOM 1174 C C . ASP A 1 150 ? -16.694 7.618 28.967 1.00 87.19 150 ASP A C 1
ATOM 1176 O O . ASP A 1 150 ? -15.676 7.950 28.346 1.00 87.19 150 ASP A O 1
ATOM 1180 N N . ALA A 1 151 ? -17.359 8.477 29.739 1.00 84.62 151 ALA A N 1
ATOM 1181 C CA . ALA A 1 151 ? -16.962 9.869 29.927 1.00 84.62 151 ALA A CA 1
ATOM 1182 C C . ALA A 1 151 ? -15.586 10.026 30.608 1.00 84.62 151 ALA A C 1
ATOM 1184 O O . ALA A 1 151 ? -14.878 11.004 30.355 1.00 84.62 151 ALA A O 1
ATOM 1185 N N . SER A 1 152 ? -15.168 9.073 31.450 1.00 83.56 152 SER A N 1
ATOM 1186 C CA . SER A 1 152 ? -13.873 9.135 32.142 1.00 83.56 152 SER A CA 1
ATOM 1187 C C . SER A 1 152 ? -12.720 8.883 31.171 1.00 83.56 152 SER A C 1
ATOM 1189 O O . SER A 1 152 ? -11.686 9.559 31.221 1.00 83.56 152 SER A O 1
ATOM 1191 N N . TYR A 1 153 ? -12.902 7.926 30.262 1.00 80.88 153 TYR A N 1
ATOM 1192 C CA . TYR A 1 153 ? -11.938 7.629 29.211 1.00 80.88 153 TYR A CA 1
ATOM 1193 C C . TYR A 1 153 ? -11.848 8.763 28.184 1.00 80.88 153 TYR A C 1
ATOM 1195 O O . TYR A 1 153 ? -10.745 9.198 27.849 1.00 80.88 153 TYR A O 1
ATOM 1203 N N . ALA A 1 154 ? -12.989 9.303 27.749 1.00 79.19 154 ALA A N 1
ATOM 1204 C CA . ALA A 1 154 ? -13.033 10.460 26.856 1.00 79.19 154 ALA A CA 1
ATOM 1205 C C . ALA A 1 154 ? -12.308 11.678 27.457 1.00 79.19 154 ALA A C 1
ATOM 1207 O O . ALA A 1 154 ? -11.466 12.285 26.795 1.00 79.19 154 ALA A O 1
ATOM 1208 N N . THR A 1 155 ? -12.553 11.975 28.738 1.00 81.88 155 THR A N 1
ATOM 1209 C CA . THR A 1 155 ? -11.862 13.057 29.460 1.00 81.88 155 THR A CA 1
ATOM 1210 C C . THR A 1 155 ? -10.351 12.823 29.494 1.00 81.88 155 THR A C 1
ATOM 1212 O O . THR A 1 155 ? -9.576 13.730 29.201 1.00 81.88 155 THR A O 1
ATOM 1215 N N . SER A 1 156 ? -9.927 11.588 29.775 1.00 82.56 156 SER A N 1
ATOM 1216 C CA . SER A 1 156 ? -8.511 11.212 29.819 1.00 82.56 156 SER A CA 1
ATOM 1217 C C . SER A 1 156 ? -7.828 11.385 28.454 1.00 82.56 156 SER A C 1
ATOM 1219 O O . SER A 1 156 ? -6.725 11.926 28.377 1.00 82.56 156 SER A O 1
ATOM 1221 N N . LEU A 1 157 ? -8.491 11.002 27.359 1.00 78.38 157 LEU A N 1
ATOM 1222 C CA . LEU A 1 157 ? -7.986 11.210 25.999 1.00 78.38 157 LEU A CA 1
ATOM 1223 C C . LEU A 1 157 ? -7.835 12.695 25.651 1.00 78.38 157 LEU A C 1
ATOM 1225 O O . LEU A 1 157 ? -6.796 13.083 25.122 1.00 78.38 157 LEU A O 1
ATOM 1229 N N . VAL A 1 158 ? -8.821 13.530 25.990 1.00 78.50 158 VAL A N 1
ATOM 1230 C CA . VAL A 1 158 ? -8.755 14.984 25.760 1.00 78.50 158 VAL A CA 1
ATOM 1231 C C . VAL A 1 158 ? -7.618 15.621 26.564 1.00 78.50 158 VAL A C 1
ATOM 1233 O O . VAL A 1 158 ? -6.914 16.485 26.051 1.00 78.50 158 VAL A O 1
ATOM 1236 N N . THR A 1 159 ? -7.387 15.173 27.802 1.00 79.94 159 THR A N 1
ATOM 1237 C CA . THR A 1 159 ? -6.263 15.673 28.612 1.00 79.94 159 THR A CA 1
ATOM 1238 C C . THR A 1 159 ? -4.893 15.235 28.093 1.00 79.94 159 THR A C 1
ATOM 1240 O O . THR A 1 159 ? -3.925 15.972 28.256 1.00 79.94 159 THR A O 1
ATOM 1243 N N . LEU A 1 160 ? -4.798 14.053 27.474 1.00 75.94 160 LEU A N 1
ATOM 1244 C CA . LEU A 1 160 ? -3.548 13.520 26.920 1.00 75.94 160 LEU A CA 1
ATOM 1245 C C . LEU A 1 160 ? -3.199 14.127 25.557 1.00 75.94 160 LEU A C 1
ATOM 1247 O O . LEU A 1 160 ? -2.020 14.235 25.226 1.00 75.94 160 LEU A O 1
ATOM 1251 N N . PHE A 1 161 ? -4.209 14.527 24.784 1.00 72.19 161 PHE A N 1
ATOM 1252 C CA . PHE A 1 161 ? -4.054 15.121 23.457 1.00 72.19 161 PHE A CA 1
ATOM 1253 C C . PHE A 1 161 ? -4.824 16.447 23.369 1.00 72.19 161 PHE A C 1
ATOM 1255 O O . PHE A 1 161 ? -5.832 16.530 22.661 1.00 72.19 161 PHE A O 1
ATOM 1262 N N . PRO A 1 162 ? -4.393 17.488 24.104 1.00 65.31 162 PRO A N 1
ATOM 1263 C CA . PRO A 1 162 ? -5.027 18.796 24.024 1.00 65.31 162 PRO A CA 1
ATOM 1264 C C . PRO A 1 162 ? -4.898 19.347 22.599 1.00 65.31 162 PRO A C 1
ATOM 1266 O O . PRO A 1 162 ? -3.835 19.267 21.987 1.00 65.31 162 PRO A O 1
ATOM 1269 N N . SER A 1 163 ? -5.988 19.899 22.064 1.00 61.75 163 SER A N 1
ATOM 1270 C CA . SER A 1 163 ? -5.999 20.491 20.724 1.00 61.75 163 SER A CA 1
ATOM 1271 C C . SER A 1 163 ? -4.979 21.630 20.649 1.00 61.75 163 SER A C 1
ATOM 1273 O O . SER A 1 163 ? -5.095 22.613 21.384 1.00 61.75 163 SER A O 1
ATOM 1275 N N . GLU A 1 164 ? -3.997 21.522 19.754 1.00 52.69 164 GLU A N 1
ATOM 1276 C CA . GLU A 1 164 ? -3.079 22.616 19.432 1.00 52.69 164 GLU A CA 1
ATOM 1277 C C . GLU A 1 164 ? -3.848 23.704 18.671 1.00 52.69 164 GLU A C 1
ATOM 1279 O O . GLU A 1 164 ? -3.889 23.726 17.443 1.00 52.69 164 GLU A O 1
ATOM 1284 N N . VAL A 1 165 ? -4.508 24.612 19.389 1.00 47.03 165 VAL A N 1
ATOM 1285 C CA . VAL A 1 165 ? -4.980 25.858 18.779 1.00 47.03 165 VAL A CA 1
ATOM 1286 C C . VAL A 1 165 ? -3.777 26.806 18.705 1.00 47.03 165 VAL A C 1
ATOM 1288 O O . VAL A 1 165 ? -3.157 27.064 19.742 1.00 47.03 165 VAL A O 1
ATOM 1291 N N . PRO A 1 166 ? -3.416 27.347 17.526 1.00 40.94 166 PRO A N 1
ATOM 1292 C CA . PRO A 1 166 ? -2.370 28.353 17.436 1.00 40.94 166 PRO A CA 1
ATOM 1293 C C . PRO A 1 166 ? -2.799 29.570 18.255 1.00 40.94 166 PRO A C 1
ATOM 1295 O O . PRO A 1 166 ? -3.857 30.150 18.005 1.00 40.94 166 PRO A O 1
ATOM 1298 N N . ASN A 1 167 ? -1.968 29.981 19.212 1.00 37.38 167 ASN A N 1
ATOM 1299 C CA . ASN A 1 167 ? -2.048 31.312 19.802 1.00 37.38 167 ASN A CA 1
ATOM 1300 C C . ASN A 1 167 ? -1.831 32.335 18.680 1.00 37.38 167 ASN A C 1
ATOM 1302 O O . ASN A 1 167 ? -0.697 32.705 18.374 1.00 37.38 167 ASN A O 1
ATOM 1306 N N . VAL A 1 168 ? -2.913 32.786 18.045 1.00 35.00 168 VAL A N 1
ATOM 1307 C CA . VAL A 1 168 ? -2.888 34.013 17.255 1.00 35.00 168 VAL A CA 1
ATOM 1308 C C . VAL A 1 168 ? -2.709 35.143 18.262 1.00 35.00 168 VAL A C 1
ATOM 1310 O O . VAL A 1 168 ? -3.617 35.490 19.016 1.00 35.00 168 VAL A O 1
ATOM 1313 N N . LEU A 1 169 ? -1.463 35.606 18.322 1.00 36.78 169 LEU A N 1
ATOM 1314 C CA . LEU A 1 169 ? -0.981 36.747 19.083 1.00 36.78 169 LEU A CA 1
ATOM 1315 C C . LEU A 1 169 ? -1.951 37.932 18.950 1.00 36.78 169 LEU A C 1
ATOM 1317 O O . LEU A 1 169 ? -2.350 38.291 17.841 1.00 36.78 169 LEU A O 1
ATOM 1321 N N . LYS A 1 170 ? -2.317 38.504 20.102 1.00 32.94 170 LYS A N 1
ATOM 1322 C CA . LYS A 1 170 ? -2.854 39.865 20.205 1.00 32.94 170 LYS A CA 1
ATOM 1323 C C . LYS A 1 170 ? -1.797 40.886 19.804 1.00 32.94 170 LYS A C 1
ATOM 1325 O O . LYS A 1 170 ? -0.609 40.623 20.096 1.00 32.94 170 LYS A O 1
#

Secondary structure (DSSP, 8-state):
-HHHHHHHHHHHHHHHHHHHHHHT--HHHHHHHHHHHHH-SGGGS-TTHHHHHHHHHHHHHT-TTSPP-HHHHHHHHHHHHHHHHH-HHHHHHHTTHHHHTTHHHHHH-TT--HHHHHHHHHHHHHHS---S---HHHHHHHHHHHHHH-HHHHHHHHHHS---------

Foldseek 3Di:
DPPVVVVVVVVVLVVVLVVLLVLLADVVQLVVLVVCCVVPVVLQAAPCLVVLLVLLVVLCVVPVVQPDDPQVSVLLSSLLRRCCSVCVVVCVVCPSVSNNVLVVVCVSPVRDHNSSSNSNVVSCVVPDPDPPDPDPVVVVVVLVVCCVVPVPVSVVVCVVDPDPDDPPDD